Protein AF-A0A7Y0S0T0-F1 (afdb_monomer)

Foldseek 3Di:
DVQPDDDPPDPDGDDDDPPPPVDDPPADDDPDDAPDPQWDWDWDQDPPPRDTDTFTFHADPVRHTPDTDDDAAPDWDADPPPRDIGGDD

Structure (mmCIF, N/CA/C/O backbone):
data_AF-A0A7Y0S0T0-F1
#
_entry.id   AF-A0A7Y0S0T0-F1
#
loop_
_atom_site.group_PDB
_atom_site.id
_atom_site.type_symbol
_atom_site.label_atom_id
_atom_site.label_alt_id
_atom_site.label_comp_id
_atom_site.label_asym_id
_atom_site.label_entity_id
_atom_site.label_seq_id
_atom_site.pdbx_PDB_ins_code
_atom_site.Cartn_x
_atom_site.Cartn_y
_atom_site.Cartn_z
_atom_site.occupancy
_atom_site.B_iso_or_equiv
_atom_site.auth_seq_id
_atom_site.auth_comp_id
_atom_site.auth_asym_id
_atom_site.auth_atom_id
_atom_site.pdbx_PDB_model_num
ATOM 1 N N . GLY A 1 1 ? -8.971 10.087 9.912 1.00 83.44 1 GLY A N 1
ATOM 2 C CA . GLY A 1 1 ? -8.291 11.400 10.027 1.00 83.44 1 GLY A CA 1
ATOM 3 C 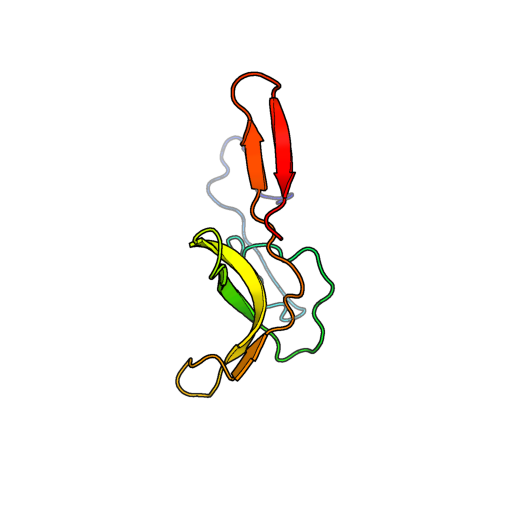C . GLY A 1 1 ? -9.057 12.516 10.746 1.00 83.44 1 GLY A C 1
ATOM 4 O O . GLY A 1 1 ? -8.440 13.232 11.520 1.00 83.44 1 GLY A O 1
ATOM 5 N N . ARG A 1 2 ? -10.370 12.730 10.528 1.00 88.88 2 ARG A N 1
ATOM 6 C CA . ARG A 1 2 ? -11.082 13.938 11.035 1.00 88.88 2 ARG A CA 1
ATOM 7 C C . ARG A 1 2 ? -10.970 14.179 12.552 1.00 88.88 2 ARG A C 1
ATOM 9 O O . ARG A 1 2 ? -10.915 15.334 12.971 1.00 88.88 2 ARG A O 1
ATOM 16 N N . GLY A 1 3 ? -10.909 13.106 13.339 1.00 91.06 3 GLY A N 1
ATOM 17 C CA . GLY A 1 3 ? -10.748 13.140 14.793 1.00 91.06 3 GLY A CA 1
ATOM 18 C C . GLY A 1 3 ? -9.305 13.279 15.289 1.00 91.06 3 GLY A C 1
ATOM 19 O O . GLY A 1 3 ? -9.117 13.347 16.491 1.00 91.06 3 GLY A O 1
ATOM 20 N N . LEU A 1 4 ? -8.290 13.366 14.425 1.00 91.50 4 LEU A N 1
ATOM 21 C CA . LEU A 1 4 ? -6.873 13.412 14.832 1.00 91.50 4 LEU A CA 1
ATOM 22 C C . LEU A 1 4 ? -6.306 14.837 14.962 1.00 91.50 4 LEU A C 1
ATOM 24 O O . LEU A 1 4 ? -5.106 15.020 15.120 1.00 91.50 4 LEU A O 1
ATOM 28 N N . ARG A 1 5 ? -7.158 15.867 14.897 1.00 94.25 5 ARG A N 1
ATOM 29 C CA . ARG A 1 5 ? -6.731 17.254 15.126 1.00 94.25 5 ARG A CA 1
ATOM 30 C C . ARG A 1 5 ? -6.365 17.475 16.595 1.00 94.25 5 ARG A C 1
ATOM 32 O O . ARG A 1 5 ? -7.066 16.967 17.481 1.00 94.25 5 ARG A O 1
ATOM 39 N N . LEU A 1 6 ? -5.311 18.263 16.810 1.00 94.44 6 LEU A N 1
ATOM 40 C CA . LEU A 1 6 ? -4.874 18.729 18.125 1.00 94.44 6 LEU A CA 1
ATOM 41 C C . LEU A 1 6 ? -5.915 19.677 18.732 1.00 94.44 6 LEU A C 1
ATOM 43 O O . LEU A 1 6 ? -6.541 20.463 18.022 1.00 94.44 6 LEU A O 1
ATOM 47 N N . SER A 1 7 ? -6.104 19.567 20.042 1.00 94.62 7 SER A N 1
ATOM 48 C CA . SER A 1 7 ? -6.994 20.403 20.846 1.00 94.62 7 SER A CA 1
ATOM 49 C C . SER A 1 7 ? -6.532 20.334 22.297 1.00 94.62 7 SER A C 1
ATOM 51 O O . SER A 1 7 ? -6.136 19.258 22.751 1.00 94.62 7 SER A O 1
ATOM 53 N N . ASP A 1 8 ? -6.621 21.442 23.031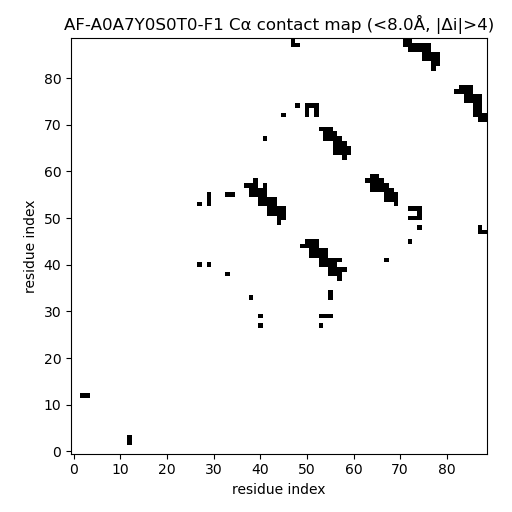 1.00 96.44 8 ASP A N 1
ATOM 54 C CA . ASP A 1 8 ? -6.246 21.469 24.447 1.00 96.44 8 ASP A CA 1
ATOM 55 C C . ASP A 1 8 ? -7.053 20.446 25.258 1.00 96.44 8 ASP A C 1
ATOM 57 O O . ASP A 1 8 ? -8.261 20.288 25.069 1.00 96.44 8 ASP A O 1
ATOM 61 N N . GLY A 1 9 ? -6.359 19.719 26.139 1.00 94.75 9 GLY A N 1
ATOM 62 C CA . GLY A 1 9 ? -6.943 18.691 27.007 1.00 94.75 9 GLY A CA 1
ATOM 63 C C . GLY A 1 9 ? -7.286 17.360 26.325 1.00 94.75 9 GLY A C 1
ATOM 64 O O . GLY A 1 9 ? -7.781 16.454 26.991 1.00 94.75 9 GLY A O 1
ATOM 65 N N . LYS A 1 10 ? -7.024 17.203 25.022 1.00 95.38 10 LYS A N 1
ATOM 66 C CA . LYS A 1 10 ? -7.323 15.968 24.291 1.00 95.38 10 LYS A CA 1
ATOM 67 C C . LYS A 1 10 ? -6.145 14.990 24.322 1.00 95.38 10 LYS A C 1
ATOM 69 O O . LYS A 1 10 ? -5.138 15.216 23.658 1.00 95.38 10 LYS A O 1
ATOM 74 N N . SER A 1 11 ? -6.302 13.886 25.049 1.00 94.94 11 SER A N 1
ATOM 75 C CA . SER A 1 11 ? -5.291 12.824 25.174 1.00 94.94 11 SER A CA 1
ATOM 76 C C . SER A 1 11 ? -5.420 11.712 24.133 1.00 94.94 11 SER A C 1
ATOM 78 O O . SER A 1 11 ? -4.426 11.077 23.798 1.00 94.94 11 SER A O 1
ATOM 80 N N . GLU A 1 12 ? -6.624 11.467 23.614 1.00 93.12 12 GLU A N 1
ATOM 81 C CA . GLU A 1 12 ? -6.886 10.355 22.698 1.00 93.12 12 GLU A CA 1
ATOM 82 C C . GLU A 1 12 ? -8.039 10.638 21.720 1.00 93.12 12 GLU A C 1
ATOM 84 O O . GLU A 1 12 ? -8.776 11.623 21.831 1.00 93.12 12 GLU A O 1
ATOM 89 N N . CYS A 1 13 ? -8.178 9.766 20.721 1.00 92.88 13 CYS A N 1
ATOM 90 C CA . CYS A 1 13 ? -9.285 9.760 19.772 1.00 92.88 13 CYS A CA 1
ATOM 91 C C . CYS A 1 13 ? -9.850 8.340 19.690 1.00 92.88 13 CYS A C 1
ATOM 93 O O . CYS A 1 13 ? -9.279 7.489 19.013 1.00 92.88 13 CYS A O 1
ATOM 95 N N . LEU A 1 14 ? -10.980 8.097 20.354 1.00 92.12 14 LEU A N 1
ATOM 96 C CA . LEU A 1 14 ? -11.665 6.808 20.300 1.00 92.12 14 LEU A CA 1
ATOM 97 C C . LEU A 1 14 ? -12.255 6.566 18.900 1.00 92.12 14 LEU A C 1
ATOM 99 O O . LEU A 1 14 ? -12.962 7.420 18.360 1.00 92.12 14 LEU A O 1
ATOM 103 N N . VAL A 1 15 ? -11.972 5.398 18.324 1.00 89.38 15 VAL A N 1
ATOM 104 C CA . VAL A 1 15 ? -12.502 4.951 17.028 1.00 89.38 15 VAL A CA 1
ATOM 105 C C . VAL A 1 15 ? -13.422 3.759 17.273 1.00 89.38 15 VAL A C 1
ATOM 107 O O . VAL A 1 15 ? -13.009 2.778 17.881 1.00 89.38 15 VAL A O 1
ATOM 110 N N . LEU A 1 16 ? -14.668 3.852 16.806 1.00 89.50 16 LEU A N 1
ATOM 111 C CA . LEU A 1 16 ? -15.655 2.774 16.870 1.00 89.50 16 LEU A CA 1
ATOM 112 C C . LEU A 1 16 ? -16.053 2.401 15.441 1.00 89.50 16 LEU A C 1
ATOM 114 O O . LEU A 1 16 ? -16.572 3.248 14.711 1.00 89.50 16 LEU A O 1
ATOM 118 N N . ASP A 1 17 ? -15.803 1.154 15.049 1.00 88.06 17 ASP A N 1
ATOM 119 C CA . ASP A 1 17 ? -16.198 0.612 13.749 1.00 88.06 17 ASP A CA 1
ATOM 120 C C . ASP A 1 17 ? -17.317 -0.419 13.931 1.00 88.06 17 ASP A C 1
ATOM 122 O O . ASP A 1 17 ? -17.139 -1.438 14.594 1.00 88.06 17 ASP A O 1
ATOM 126 N N . TYR A 1 18 ? -18.474 -0.137 13.334 1.00 89.00 18 TYR A N 1
ATOM 127 C CA . TYR A 1 18 ? -19.651 -1.009 13.358 1.00 89.00 18 TYR A CA 1
ATOM 128 C C . TYR A 1 18 ? -19.876 -1.763 12.042 1.00 89.00 18 TYR A C 1
ATOM 130 O O . TYR A 1 18 ? -20.758 -2.614 11.979 1.00 89.00 18 TYR A O 1
ATOM 138 N N . ALA A 1 19 ? -19.117 -1.444 10.992 1.00 87.19 19 ALA A N 1
ATOM 139 C CA . ALA A 1 19 ? -19.234 -2.078 9.681 1.00 87.19 19 ALA A CA 1
ATOM 140 C C . ALA A 1 19 ? -18.197 -3.194 9.470 1.00 87.19 19 ALA A C 1
ATOM 142 O O . ALA A 1 19 ? -18.301 -3.934 8.497 1.00 87.19 19 ALA A O 1
ATOM 143 N N . GLY A 1 20 ? -17.236 -3.349 10.389 1.00 81.38 20 GLY A N 1
ATOM 144 C CA . GLY A 1 20 ? -16.233 -4.412 10.327 1.00 81.38 20 GLY A CA 1
ATOM 145 C C . GLY A 1 20 ? -15.224 -4.194 9.203 1.00 81.38 20 GLY A C 1
ATOM 146 O O . GLY A 1 20 ? -14.824 -5.150 8.546 1.00 81.38 20 GLY A O 1
ATOM 147 N N . ASN A 1 21 ? -14.821 -2.942 8.962 1.00 76.81 21 ASN A N 1
ATOM 148 C CA . ASN A 1 21 ? -13.931 -2.606 7.851 1.00 76.81 21 ASN A CA 1
ATOM 149 C C . ASN A 1 21 ? -12.485 -3.072 8.079 1.00 76.81 21 ASN A C 1
ATOM 151 O O . ASN A 1 21 ? -11.694 -3.002 7.145 1.00 76.81 21 ASN A O 1
ATOM 155 N N . SER A 1 22 ? -12.126 -3.501 9.299 1.00 71.38 22 SER A N 1
ATOM 156 C CA . SER A 1 22 ? -10.763 -3.916 9.679 1.00 71.38 22 SER A CA 1
ATOM 157 C C . SER A 1 22 ? -9.701 -2.915 9.212 1.00 71.38 22 SER A C 1
ATOM 159 O O . SER A 1 22 ? -8.679 -3.284 8.643 1.00 71.38 22 SER A O 1
ATOM 161 N N . TYR A 1 23 ? -9.988 -1.624 9.406 1.00 73.81 23 TYR A N 1
ATOM 162 C CA . TYR A 1 23 ? -9.183 -0.543 8.852 1.00 73.81 23 TYR 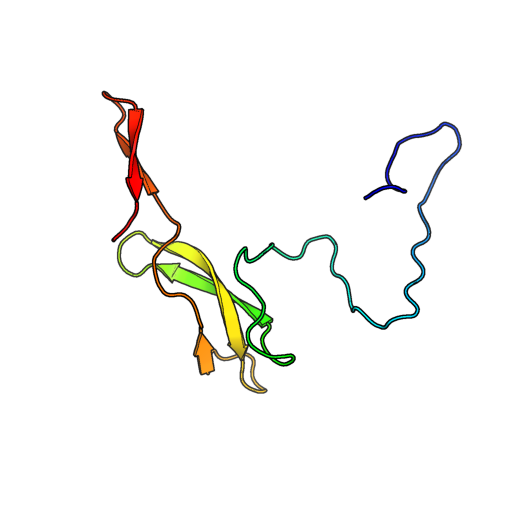A CA 1
ATOM 163 C C . TYR A 1 23 ? -7.839 -0.432 9.575 1.00 73.81 23 TYR A C 1
ATOM 165 O O . TYR A 1 23 ? -7.801 -0.134 10.772 1.00 73.81 23 TYR A O 1
ATOM 173 N N . ASP A 1 24 ? -6.744 -0.591 8.837 1.00 79.88 24 ASP A N 1
ATOM 174 C CA . ASP A 1 24 ? -5.404 -0.265 9.314 1.00 79.88 24 ASP A CA 1
ATOM 175 C C . ASP A 1 24 ? -5.018 1.150 8.848 1.00 79.88 24 ASP A C 1
ATOM 177 O O . ASP A 1 24 ? -4.978 1.468 7.662 1.00 79.88 24 ASP A O 1
ATOM 181 N N . LEU A 1 25 ? -4.751 2.031 9.817 1.00 78.88 25 LEU A N 1
ATOM 182 C CA . LEU A 1 25 ? -4.383 3.432 9.586 1.00 78.88 25 LEU A CA 1
ATOM 183 C C . LEU A 1 25 ? -3.056 3.600 8.840 1.00 78.88 25 LEU A C 1
ATOM 185 O O . LEU A 1 25 ? -2.818 4.673 8.286 1.00 78.88 25 LEU A O 1
ATOM 189 N N . TYR A 1 26 ? -2.202 2.579 8.867 1.00 79.56 26 TYR A N 1
ATOM 190 C CA . TYR A 1 26 ? -0.880 2.582 8.248 1.00 79.56 26 TYR A CA 1
ATOM 191 C C . TYR A 1 26 ? -0.833 1.755 6.966 1.00 79.56 26 TYR A C 1
ATOM 193 O O . TYR A 1 26 ? 0.229 1.644 6.350 1.00 79.56 26 TYR A O 1
ATOM 201 N N . GLN A 1 27 ? -1.971 1.191 6.559 1.00 78.88 27 GLN A N 1
ATOM 202 C CA . GLN A 1 27 ? -2.056 0.400 5.350 1.00 78.88 27 GLN A CA 1
ATOM 203 C C . GLN A 1 27 ? -1.720 1.273 4.130 1.00 78.88 27 GLN A C 1
ATOM 205 O O . GLN A 1 27 ? -2.305 2.350 3.970 1.00 78.88 27 GLN A O 1
ATOM 210 N N . PRO A 1 28 ? -0.784 0.840 3.265 1.00 74.06 28 PRO A N 1
ATOM 211 C CA . PRO A 1 28 ? -0.491 1.561 2.038 1.00 74.06 28 PRO A CA 1
ATOM 212 C C . PRO A 1 28 ? -1.733 1.597 1.150 1.00 74.06 28 PRO A C 1
ATOM 214 O O . PRO A 1 28 ? -2.428 0.597 1.026 1.00 74.06 28 PRO A O 1
ATOM 217 N N . GLU A 1 29 ? -2.013 2.720 0.496 1.00 76.56 29 GLU A N 1
ATOM 218 C CA . GLU A 1 29 ? -3.101 2.780 -0.480 1.00 76.56 29 GLU A CA 1
ATOM 219 C C . GLU A 1 29 ? -2.624 2.231 -1.828 1.00 76.56 29 GLU A C 1
ATOM 221 O O . GLU A 1 29 ? -1.664 2.729 -2.420 1.00 76.56 29 GLU A O 1
ATOM 226 N N . VAL A 1 30 ? -3.315 1.211 -2.337 1.00 81.44 30 VAL A N 1
ATOM 227 C CA . VAL A 1 30 ? -3.199 0.794 -3.737 1.00 81.44 30 VAL A CA 1
ATOM 228 C C . VAL A 1 30 ? -4.251 1.579 -4.516 1.00 81.44 30 VAL A C 1
ATOM 230 O O . VAL A 1 30 ? -5.441 1.448 -4.249 1.00 81.44 30 VAL A O 1
ATOM 233 N N . GLY A 1 31 ? -3.816 2.424 -5.453 1.00 77.50 31 GLY A N 1
ATOM 234 C CA . GLY A 1 31 ? -4.702 3.342 -6.187 1.00 77.50 31 GLY A CA 1
ATOM 235 C C . GLY A 1 31 ? -5.716 2.669 -7.123 1.00 77.50 31 GLY A C 1
ATOM 236 O O . GLY A 1 31 ? -6.655 3.323 -7.574 1.00 77.50 31 GLY A O 1
ATOM 237 N N . ASP A 1 32 ? -5.546 1.377 -7.408 1.00 82.44 32 ASP A N 1
ATOM 238 C CA . ASP A 1 32 ? -6.478 0.577 -8.202 1.00 82.44 32 ASP A CA 1
ATOM 239 C C . ASP A 1 32 ? -7.608 -0.008 -7.337 1.00 82.44 32 ASP A C 1
ATOM 241 O O . ASP A 1 32 ? -7.392 -0.316 -6.161 1.00 82.44 32 ASP A O 1
ATOM 245 N N . PRO A 1 33 ? -8.817 -0.221 -7.890 1.00 84.88 33 PRO A N 1
ATOM 246 C CA . PRO A 1 33 ? -9.901 -0.854 -7.151 1.00 84.88 33 PRO A CA 1
ATOM 247 C C . PRO A 1 33 ? -9.520 -2.276 -6.732 1.00 84.88 33 PRO A C 1
ATOM 249 O O . PRO A 1 33 ? -8.967 -3.046 -7.522 1.00 84.88 33 PRO A O 1
ATOM 252 N N . LYS A 1 34 ? -9.859 -2.629 -5.488 1.00 85.25 34 LYS A N 1
ATOM 253 C CA . LYS A 1 34 ? -9.665 -3.979 -4.956 1.00 85.25 34 LYS A CA 1
ATOM 254 C C . LYS A 1 34 ? -10.449 -4.989 -5.820 1.00 85.25 34 LYS A C 1
ATOM 256 O O . LYS A 1 34 ? -11.664 -4.824 -5.953 1.00 85.25 34 LYS A O 1
ATOM 261 N N . PRO A 1 35 ? -9.789 -5.996 -6.424 1.00 85.38 35 PRO A N 1
ATOM 262 C CA . PRO A 1 35 ? -10.427 -6.868 -7.410 1.00 85.38 35 PRO A CA 1
ATOM 263 C C . PRO A 1 35 ? -11.435 -7.853 -6.799 1.00 85.38 35 PRO A C 1
ATOM 265 O O . PRO A 1 35 ? -12.485 -8.085 -7.393 1.00 85.38 35 PRO A O 1
ATOM 268 N N . ASP A 1 36 ? -11.158 -8.395 -5.610 1.00 86.00 36 ASP A N 1
ATOM 269 C CA . ASP A 1 36 ? -12.079 -9.239 -4.837 1.00 86.00 36 ASP A CA 1
ATOM 270 C C . ASP A 1 36 ? -11.871 -9.057 -3.324 1.00 86.00 36 ASP A C 1
ATOM 272 O O . ASP A 1 36 ? -10.886 -8.455 -2.904 1.00 86.00 36 ASP A O 1
ATOM 276 N N . SER A 1 37 ? -12.803 -9.540 -2.490 1.00 83.44 37 SER A N 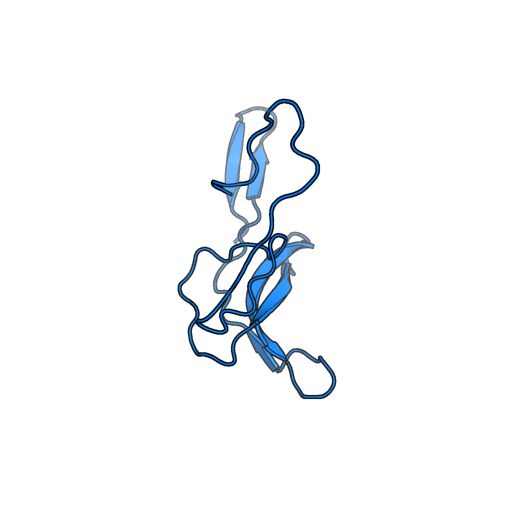1
ATOM 277 C CA . SER A 1 37 ? -12.756 -9.386 -1.022 1.00 83.44 37 SER A CA 1
ATOM 278 C C . SER A 1 37 ? -11.513 -9.994 -0.378 1.00 83.44 37 SER A C 1
ATOM 280 O O . SER A 1 37 ? -11.053 -9.483 0.645 1.00 83.44 37 SER A O 1
ATOM 282 N N . ASP A 1 38 ? -10.966 -11.032 -1.000 1.00 84.12 38 ASP A N 1
ATOM 283 C CA . ASP A 1 38 ? -9.891 -11.861 -0.457 1.00 84.12 38 ASP A CA 1
ATOM 284 C C . ASP A 1 38 ? -8.510 -11.334 -0.873 1.00 84.12 38 ASP A C 1
ATOM 286 O O . ASP A 1 38 ? -7.484 -11.833 -0.425 1.00 84.12 38 ASP A O 1
ATOM 290 N N . SER A 1 39 ? -8.478 -10.305 -1.722 1.00 87.56 39 SER A N 1
ATOM 291 C CA . SER A 1 39 ? -7.251 -9.637 -2.132 1.00 87.56 39 SER A CA 1
ATOM 292 C C . SER A 1 39 ? -6.699 -8.759 -1.016 1.00 87.56 39 SER A C 1
ATOM 294 O O . SER A 1 39 ? -7.391 -7.911 -0.445 1.00 87.56 39 SER A O 1
ATOM 296 N N . GLU A 1 40 ? -5.412 -8.900 -0.762 1.00 88.25 40 GLU A N 1
ATOM 297 C CA . GLU A 1 40 ? -4.663 -8.111 0.204 1.00 88.25 40 GLU A CA 1
ATOM 298 C C . GLU A 1 40 ? -3.597 -7.279 -0.509 1.00 88.25 40 GLU A C 1
ATOM 300 O O . GLU A 1 40 ? -3.328 -7.452 -1.701 1.00 88.25 40 GLU A O 1
ATOM 305 N N . ILE A 1 41 ? -3.023 -6.320 0.212 1.00 89.00 41 ILE A N 1
ATOM 306 C CA . ILE A 1 41 ? -1.958 -5.476 -0.322 1.00 89.00 41 ILE A CA 1
ATOM 307 C C . ILE A 1 41 ? -0.641 -6.197 -0.105 1.00 89.00 41 ILE A C 1
ATOM 309 O O . ILE A 1 41 ? -0.298 -6.557 1.018 1.00 89.00 41 ILE A O 1
ATOM 313 N N . ILE A 1 42 ? 0.096 -6.381 -1.189 1.00 90.62 42 ILE A N 1
ATOM 314 C CA . ILE A 1 42 ? 1.380 -7.067 -1.196 1.00 90.62 42 ILE A CA 1
ATOM 315 C C . ILE A 1 42 ? 2.454 -6.161 -1.784 1.00 90.62 42 ILE A C 1
ATOM 317 O O . ILE A 1 42 ? 2.186 -5.331 -2.658 1.00 90.62 42 ILE A O 1
ATOM 321 N N . THR A 1 43 ? 3.689 -6.361 -1.338 1.00 92.06 43 THR A N 1
ATOM 322 C CA . THR A 1 43 ? 4.851 -5.649 -1.863 1.00 92.06 43 THR A CA 1
ATOM 323 C C . THR A 1 43 ? 5.654 -6.564 -2.781 1.00 92.06 43 THR A C 1
ATOM 325 O O . THR A 1 43 ? 6.099 -7.632 -2.364 1.00 92.06 43 THR A O 1
ATOM 328 N N . ILE A 1 44 ? 5.856 -6.140 -4.030 1.00 90.88 44 ILE A N 1
ATOM 329 C CA . ILE A 1 44 ? 6.613 -6.881 -5.045 1.00 90.88 44 ILE A CA 1
ATOM 330 C C . ILE A 1 44 ? 7.758 -6.009 -5.575 1.00 90.88 44 ILE A C 1
ATOM 332 O O . ILE A 1 44 ? 7.500 -4.942 -6.148 1.00 90.88 44 ILE A O 1
ATOM 336 N N 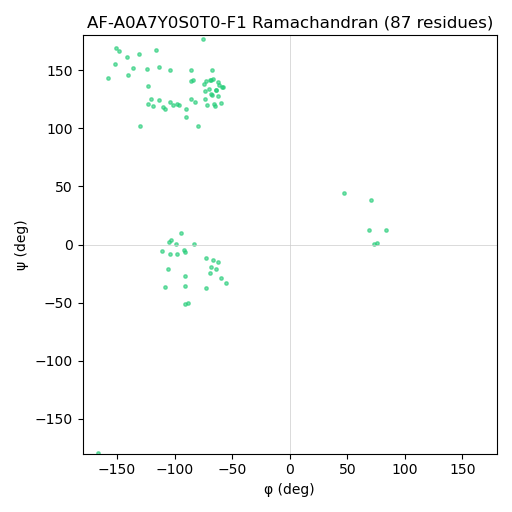. PRO A 1 45 ? 9.021 -6.455 -5.454 1.00 93.31 45 PRO A N 1
ATOM 337 C CA . PRO A 1 45 ? 10.144 -5.752 -6.053 1.00 93.31 45 PRO A CA 1
ATOM 338 C C . PRO A 1 45 ? 10.100 -5.875 -7.580 1.00 93.31 45 PRO A C 1
ATOM 340 O O . PRO A 1 45 ? 9.914 -6.958 -8.137 1.00 93.31 45 PRO A O 1
ATOM 343 N N . CYS A 1 46 ? 10.296 -4.760 -8.279 1.00 93.38 46 CYS A N 1
ATOM 344 C CA . CYS A 1 46 ? 10.433 -4.763 -9.726 1.00 93.38 46 CYS A CA 1
ATOM 345 C C . CYS A 1 46 ? 11.736 -5.474 -10.126 1.00 93.38 46 CYS A C 1
ATOM 347 O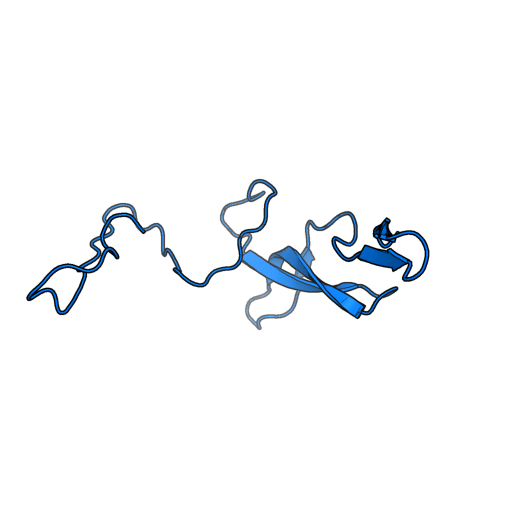 O . CYS A 1 46 ? 12.801 -5.075 -9.655 1.00 93.38 46 CYS A O 1
ATOM 349 N N . PRO A 1 47 ? 11.705 -6.454 -11.045 1.00 92.56 47 PRO A N 1
ATOM 350 C CA . PRO A 1 47 ? 12.916 -7.149 -11.479 1.00 92.56 47 PRO A CA 1
ATOM 351 C C . PRO A 1 47 ? 13.874 -6.261 -12.291 1.00 92.56 47 PRO A C 1
ATOM 353 O O . PRO A 1 47 ? 15.047 -6.598 -12.407 1.00 92.56 47 PRO A O 1
ATOM 356 N N . ALA A 1 48 ? 13.394 -5.146 -12.854 1.00 91.50 48 ALA A N 1
ATOM 357 C CA . ALA A 1 48 ? 14.212 -4.233 -13.651 1.00 91.50 48 ALA A CA 1
ATOM 358 C C . ALA A 1 48 ? 14.904 -3.161 -12.796 1.00 91.50 48 ALA A C 1
ATOM 360 O O . ALA A 1 48 ? 16.109 -2.968 -12.917 1.00 91.50 48 ALA A O 1
ATOM 361 N N . CYS A 1 49 ? 14.157 -2.467 -11.929 1.00 92.75 49 CYS A N 1
ATOM 362 C CA . CYS A 1 49 ? 14.681 -1.337 -11.150 1.00 92.75 49 CYS A CA 1
ATOM 363 C C . CYS A 1 49 ? 14.807 -1.592 -9.641 1.00 92.75 49 CYS A C 1
ATOM 365 O O . CYS A 1 49 ? 15.282 -0.722 -8.918 1.00 92.75 49 CYS A O 1
ATOM 367 N N . GLY A 1 50 ? 14.345 -2.739 -9.136 1.00 92.31 50 GLY A N 1
ATOM 368 C CA . GLY A 1 50 ? 14.349 -3.059 -7.703 1.00 92.31 50 GLY A CA 1
ATOM 369 C C . GLY A 1 50 ? 13.315 -2.298 -6.864 1.00 92.31 50 GLY A C 1
ATOM 370 O O . GLY A 1 50 ? 13.240 -2.513 -5.658 1.00 92.31 50 GLY A O 1
ATOM 371 N N . PHE A 1 51 ? 12.501 -1.427 -7.469 1.00 93.06 51 PHE A N 1
ATOM 372 C CA . PHE A 1 51 ? 11.484 -0.656 -6.753 1.00 93.06 51 PHE A CA 1
ATOM 373 C C . PHE A 1 51 ? 10.404 -1.562 -6.150 1.00 93.06 51 PHE A C 1
ATOM 375 O O . PHE A 1 51 ? 9.848 -2.419 -6.838 1.00 93.06 51 PHE A O 1
ATOM 382 N N . ASN A 1 52 ? 10.072 -1.336 -4.881 1.00 93.00 52 ASN A N 1
ATOM 383 C CA . ASN A 1 52 ? 9.029 -2.066 -4.168 1.00 93.00 52 ASN A CA 1
ATOM 384 C C . ASN A 1 52 ? 7.647 -1.523 -4.538 1.00 93.00 52 ASN A C 1
ATOM 386 O O . ASN A 1 52 ? 7.227 -0.476 -4.049 1.00 93.00 52 ASN A O 1
ATOM 390 N N . ASN A 1 53 ? 6.938 -2.244 -5.401 1.00 91.38 53 ASN A N 1
ATOM 391 C CA . ASN A 1 53 ? 5.583 -1.895 -5.808 1.00 91.38 53 ASN A CA 1
ATOM 392 C C . ASN A 1 53 ? 4.565 -2.454 -4.823 1.00 91.38 53 ASN A C 1
ATOM 394 O O . ASN A 1 53 ? 4.693 -3.605 -4.416 1.00 91.38 53 ASN A O 1
ATOM 398 N N . ASN A 1 54 ? 3.522 -1.682 -4.523 1.00 92.69 54 ASN A N 1
ATOM 399 C CA . ASN A 1 54 ? 2.374 -2.177 -3.774 1.00 92.69 54 ASN A CA 1
ATOM 400 C C . ASN A 1 54 ? 1.229 -2.468 -4.739 1.00 92.69 54 ASN A C 1
ATOM 402 O O . ASN A 1 54 ? 0.752 -1.574 -5.440 1.00 92.69 54 ASN A O 1
ATOM 406 N N . PHE A 1 55 ? 0.786 -3.719 -4.765 1.00 92.88 55 PHE A N 1
ATOM 407 C CA . PHE A 1 55 ? -0.316 -4.167 -5.607 1.00 92.88 55 PHE A CA 1
ATOM 408 C C . PHE A 1 55 ? -1.323 -4.964 -4.792 1.00 92.88 55 PHE A C 1
ATOM 410 O O . PHE A 1 55 ? -1.017 -5.455 -3.708 1.00 92.88 55 PHE A O 1
ATOM 417 N N . TRP A 1 56 ? -2.518 -5.137 -5.350 1.00 93.62 56 TRP A N 1
ATOM 418 C CA . TRP A 1 56 ? -3.425 -6.177 -4.886 1.00 93.62 56 TRP A CA 1
ATOM 419 C C . TRP A 1 56 ? -2.858 -7.551 -5.241 1.00 93.62 56 TRP A C 1
ATOM 421 O O . TRP A 1 56 ? -2.329 -7.740 -6.341 1.00 93.62 56 TRP A O 1
ATOM 431 N N . GLY A 1 57 ? -3.012 -8.519 -4.349 1.00 92.94 57 GLY A N 1
ATOM 432 C CA . GLY A 1 57 ? -2.673 -9.911 -4.605 1.00 92.94 57 GLY A CA 1
ATOM 433 C C . GLY A 1 57 ? -3.242 -10.849 -3.552 1.00 92.94 57 GLY A C 1
ATOM 434 O O . GLY A 1 57 ? -3.930 -10.417 -2.630 1.00 92.94 57 GLY A O 1
ATOM 435 N N . LYS A 1 58 ? -2.969 -12.141 -3.713 1.00 93.06 58 LYS A N 1
ATOM 436 C CA . LYS A 1 58 ? -3.424 -13.192 -2.799 1.00 93.06 58 LYS A CA 1
ATOM 437 C C . LYS A 1 58 ? -2.249 -13.983 -2.270 1.00 93.06 58 LYS A C 1
ATOM 439 O O . LYS A 1 58 ? -1.354 -14.367 -3.030 1.00 93.06 58 LYS A O 1
ATOM 444 N N . LEU A 1 59 ? -2.294 -14.252 -0.975 1.00 91.50 59 LEU A N 1
ATOM 445 C CA . LEU A 1 59 ? -1.351 -15.118 -0.289 1.00 91.50 59 LEU A CA 1
ATOM 446 C C . LEU A 1 59 ? -2.010 -16.471 0.002 1.00 91.50 59 LEU A C 1
ATOM 448 O O . LEU A 1 59 ? -3.227 -16.560 0.169 1.00 91.50 59 LEU A O 1
ATOM 452 N N . ASP A 1 60 ? -1.212 -17.534 0.043 1.00 91.12 60 ASP A N 1
ATOM 453 C CA . ASP A 1 60 ? -1.664 -18.830 0.540 1.00 91.12 60 ASP A CA 1
ATOM 454 C C . ASP A 1 60 ? -1.750 -18.827 2.078 1.00 91.12 60 ASP A C 1
ATOM 456 O O . ASP A 1 60 ? -1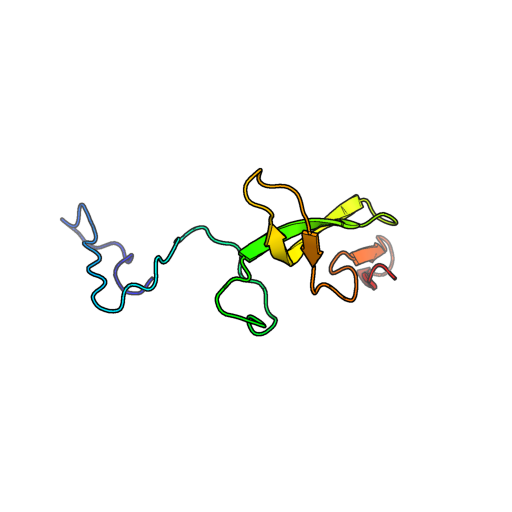.373 -17.869 2.756 1.00 91.12 60 ASP A O 1
ATOM 460 N N . SER A 1 61 ? -2.208 -19.937 2.660 1.00 91.31 61 SER A N 1
ATOM 461 C CA . SER A 1 61 ? -2.302 -20.090 4.119 1.00 91.31 61 SER A CA 1
ATOM 462 C C . SER A 1 61 ? -0.956 -20.017 4.853 1.00 91.31 61 SER A C 1
ATOM 464 O O . SER A 1 61 ? -0.941 -19.899 6.075 1.00 91.31 61 SER A O 1
ATOM 466 N N . ASN A 1 62 ? 0.163 -20.131 4.136 1.00 91.88 62 ASN A N 1
ATOM 467 C CA . ASN A 1 62 ? 1.516 -20.032 4.677 1.00 91.88 62 ASN A CA 1
ATOM 468 C C . ASN A 1 62 ? 2.130 -18.635 4.453 1.00 91.88 62 ASN A C 1
ATOM 470 O O . ASN A 1 62 ? 3.272 -18.411 4.852 1.00 91.88 62 ASN A O 1
ATOM 474 N N . GLY A 1 63 ? 1.398 -17.706 3.826 1.00 86.31 63 GLY A N 1
ATOM 475 C CA . GLY A 1 63 ? 1.862 -16.356 3.510 1.00 86.31 63 GLY A CA 1
ATOM 476 C C . GLY A 1 63 ? 2.683 -16.243 2.220 1.00 86.31 63 GLY A C 1
ATOM 477 O O . GLY A 1 63 ? 3.311 -15.208 1.996 1.00 86.31 63 GLY A O 1
ATOM 478 N N . PHE A 1 64 ? 2.709 -17.271 1.366 1.00 91.31 64 PHE A N 1
ATOM 479 C CA . PHE A 1 64 ? 3.378 -17.207 0.065 1.00 91.31 64 PHE A CA 1
ATOM 480 C C . PHE A 1 64 ? 2.484 -16.583 -0.996 1.00 91.31 64 PHE A C 1
ATOM 482 O O . PHE A 1 64 ? 1.287 -16.847 -1.064 1.00 91.31 64 PHE A O 1
ATOM 489 N N . LEU A 1 65 ? 3.094 -15.787 -1.871 1.00 90.94 65 LEU A N 1
ATOM 490 C CA . LEU A 1 65 ? 2.403 -15.151 -2.982 1.00 90.94 65 LEU A CA 1
ATOM 491 C C . LEU A 1 65 ? 1.885 -16.188 -3.984 1.00 90.94 65 LEU A C 1
ATOM 493 O O . LEU A 1 65 ? 2.674 -16.899 -4.605 1.00 90.94 65 LEU A O 1
ATOM 497 N N . VAL A 1 66 ? 0.566 -16.223 -4.169 1.00 92.94 66 VAL A N 1
ATOM 498 C CA . VAL A 1 66 ? -0.101 -17.057 -5.179 1.00 92.94 66 VAL A CA 1
ATOM 499 C C . VAL A 1 66 ? -0.265 -16.276 -6.477 1.00 92.94 66 VAL A C 1
ATOM 501 O O . VAL A 1 66 ? 0.123 -16.749 -7.542 1.00 92.94 66 VAL A O 1
ATOM 504 N N . GLU A 1 67 ? -0.816 -15.064 -6.389 1.00 93.06 67 GLU A N 1
ATOM 505 C CA . GLU A 1 67 ? -1.043 -14.192 -7.542 1.00 93.06 67 GLU A CA 1
ATOM 506 C C . GLU A 1 67 ? -1.008 -12.712 -7.156 1.00 93.06 67 GLU A C 1
ATOM 508 O O . GLU A 1 67 ? -1.275 -12.342 -6.012 1.00 93.06 67 GLU A O 1
ATOM 513 N N . HIS A 1 68 ? -0.703 -11.857 -8.133 1.00 92.88 68 HIS A N 1
ATOM 514 C CA . HIS A 1 68 ? -0.768 -10.407 -7.995 1.00 92.88 68 HIS A CA 1
ATOM 515 C C . HIS A 1 68 ? -1.412 -9.754 -9.212 1.00 92.88 68 HIS A C 1
ATOM 517 O O . HIS A 1 68 ? -1.288 -10.233 -10.337 1.00 92.88 68 HIS A O 1
ATOM 523 N N . PHE A 1 69 ? -2.039 -8.603 -8.994 1.00 91.81 69 PHE A N 1
ATOM 524 C CA . PHE A 1 69 ? -2.786 -7.870 -10.017 1.00 91.81 69 PHE A CA 1
ATOM 525 C C . PHE A 1 69 ? -2.034 -6.649 -10.572 1.00 91.81 69 PHE A C 1
ATOM 527 O O . PHE A 1 69 ? -2.567 -5.916 -11.405 1.00 91.81 69 PHE A O 1
ATOM 534 N N . GLY A 1 70 ? -0.784 -6.432 -10.149 1.00 89.94 70 GLY A N 1
ATOM 535 C CA . GLY A 1 70 ? 0.086 -5.382 -10.687 1.00 89.94 70 GLY A CA 1
ATOM 536 C C . GLY A 1 70 ? 0.442 -5.577 -12.161 1.00 89.94 70 GLY A C 1
ATOM 537 O O . GLY A 1 70 ? 0.843 -6.669 -12.557 1.00 89.94 70 GLY A O 1
ATOM 538 N N . ARG A 1 71 ? 0.317 -4.511 -12.967 1.00 90.25 71 ARG A N 1
ATOM 539 C CA . ARG A 1 71 ? 0.536 -4.551 -14.431 1.00 90.25 71 ARG A CA 1
ATOM 540 C C . ARG A 1 71 ? 1.810 -3.859 -14.912 1.00 90.25 71 ARG A C 1
ATOM 542 O O . ARG A 1 71 ? 2.415 -4.315 -15.875 1.00 90.25 71 ARG A O 1
ATOM 549 N N . ARG A 1 72 ? 2.198 -2.747 -14.286 1.00 90.69 72 ARG A N 1
ATOM 550 C CA . ARG A 1 72 ? 3.387 -1.955 -14.642 1.00 90.69 72 ARG A CA 1
ATOM 551 C C . ARG A 1 72 ? 4.073 -1.482 -13.369 1.00 90.69 72 ARG A C 1
ATOM 553 O O . ARG A 1 72 ? 3.391 -1.191 -12.390 1.00 90.69 72 ARG A O 1
ATOM 560 N N . CYS A 1 73 ? 5.400 -1.403 -13.396 1.00 92.81 73 CYS A N 1
ATOM 561 C CA . CYS A 1 73 ? 6.165 -0.810 -12.307 1.00 92.81 73 CYS A CA 1
ATOM 562 C C . CYS A 1 73 ? 5.741 0.653 -12.093 1.00 92.81 73 CYS A C 1
ATOM 564 O O . CYS A 1 73 ? 5.585 1.412 -13.046 1.00 92.81 73 CYS A O 1
ATOM 566 N N . GLN A 1 74 ? 5.553 1.035 -10.834 1.00 90.62 74 GLN A N 1
ATOM 567 C CA . GLN A 1 74 ? 5.242 2.395 -10.395 1.00 90.62 74 GLN A CA 1
ATOM 568 C C . GLN A 1 74 ? 6.512 3.203 -10.080 1.00 90.62 74 GLN A C 1
ATOM 570 O O . GLN A 1 74 ? 6.430 4.404 -9.834 1.00 90.62 74 GLN A O 1
ATOM 575 N N . GLY A 1 75 ? 7.684 2.560 -10.103 1.00 90.75 75 GLY A N 1
ATOM 576 C CA . GLY A 1 75 ? 8.973 3.230 -9.969 1.00 90.75 75 GLY A CA 1
ATOM 577 C C . GLY A 1 75 ? 9.280 4.122 -11.172 1.00 90.75 75 GLY A C 1
ATOM 578 O O . GLY A 1 75 ? 8.869 3.837 -12.300 1.00 90.75 75 GLY A O 1
ATOM 579 N N . TYR A 1 76 ? 10.026 5.192 -10.930 1.00 92.38 76 TYR A N 1
ATOM 580 C CA . TYR A 1 76 ? 10.527 6.100 -11.956 1.00 92.38 76 TYR A CA 1
ATOM 581 C C . TYR A 1 76 ? 11.949 6.545 -11.611 1.00 92.38 76 TYR A C 1
ATOM 583 O O . TYR A 1 76 ? 12.379 6.440 -10.460 1.00 92.38 76 TYR A O 1
ATOM 591 N N . PHE A 1 77 ? 12.655 7.037 -12.618 1.00 91.06 77 PHE A N 1
ATOM 592 C CA . PHE A 1 77 ? 13.959 7.674 -12.513 1.00 91.06 77 PHE A CA 1
ATOM 593 C C . PHE A 1 77 ? 13.808 9.147 -12.881 1.00 91.06 77 PHE A C 1
ATOM 595 O O . PHE A 1 77 ? 12.888 9.510 -13.614 1.00 91.06 77 PHE A O 1
ATOM 602 N N . GLU A 1 78 ? 14.674 9.993 -12.342 1.00 92.44 78 GLU A N 1
ATOM 603 C CA . GLU A 1 78 ? 14.708 11.419 -12.655 1.00 92.44 78 GLU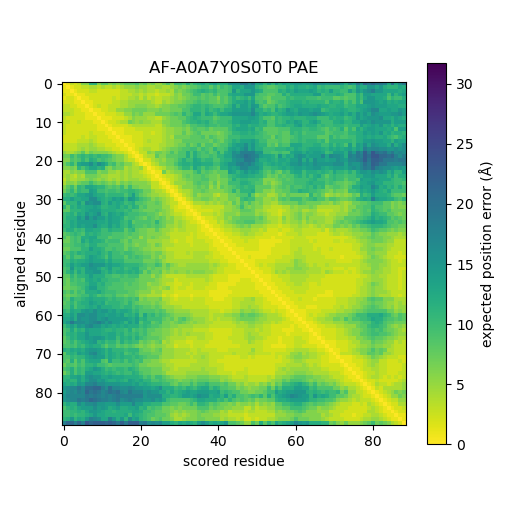 A CA 1
ATOM 604 C C . GLU A 1 78 ? 16.090 11.731 -13.223 1.00 92.44 78 GLU A C 1
ATOM 606 O O . GLU A 1 78 ? 17.099 11.375 -12.612 1.00 92.44 78 GLU A O 1
ATOM 611 N N . ASP A 1 79 ? 16.125 12.314 -14.418 1.00 89.19 79 ASP A N 1
ATOM 612 C CA . ASP A 1 79 ? 17.362 12.754 -15.054 1.00 89.19 79 ASP A CA 1
ATOM 613 C C . ASP A 1 79 ? 17.875 14.019 -14.344 1.00 89.19 79 ASP A C 1
ATOM 615 O O . ASP A 1 79 ? 17.139 14.992 -14.176 1.00 89.19 79 ASP A O 1
ATOM 619 N N . GLU A 1 80 ? 19.129 13.996 -13.882 1.00 87.56 80 GLU A N 1
ATOM 620 C CA . GLU A 1 80 ? 19.688 15.060 -13.034 1.00 87.56 80 GLU A CA 1
ATOM 621 C C . GLU A 1 80 ? 19.898 16.390 -13.778 1.00 87.56 80 GLU A C 1
ATOM 623 O O . GLU A 1 80 ? 19.891 17.449 -13.146 1.00 87.56 80 GLU A O 1
ATOM 628 N N . ASP A 1 81 ? 20.055 16.356 -15.104 1.00 88.00 81 ASP A N 1
ATOM 629 C CA . ASP A 1 81 ? 20.344 17.537 -15.922 1.00 88.00 81 ASP A CA 1
ATOM 630 C C . ASP A 1 81 ? 19.061 18.208 -16.440 1.00 88.00 81 ASP A C 1
ATOM 632 O O . ASP A 1 81 ? 18.987 19.435 -16.559 1.00 88.00 81 ASP A O 1
ATOM 636 N N . THR A 1 82 ? 18.041 17.410 -16.755 1.00 88.81 82 THR A N 1
ATOM 637 C CA . THR A 1 82 ? 16.786 17.870 -17.374 1.00 88.81 82 THR A CA 1
ATOM 638 C C . THR A 1 82 ? 15.604 17.905 -16.403 1.00 88.81 82 THR A C 1
ATOM 640 O O . THR A 1 82 ? 14.637 18.631 -16.646 1.00 88.81 82 THR A O 1
ATOM 643 N N . GLY A 1 83 ? 15.669 17.156 -15.295 1.00 87.44 83 GLY A N 1
ATOM 644 C CA . GLY A 1 83 ? 14.555 16.961 -14.362 1.00 87.44 83 GLY A CA 1
ATOM 645 C C . GLY A 1 83 ? 13.403 16.138 -14.949 1.00 87.44 83 GLY A C 1
ATOM 646 O O . GLY A 1 83 ? 12.298 16.128 -14.397 1.00 87.44 83 GLY A O 1
ATOM 647 N N . GLU A 1 84 ? 13.613 15.484 -16.094 1.00 91.06 84 GLU A N 1
ATOM 648 C CA . GLU A 1 84 ? 12.594 14.654 -16.725 1.00 91.06 84 GLU A CA 1
ATOM 649 C C . GLU A 1 84 ? 12.418 13.338 -15.962 1.00 91.06 84 GLU A C 1
ATOM 651 O O . GLU A 1 84 ? 13.379 12.711 -15.513 1.00 91.06 84 GLU A O 1
ATOM 656 N N . ARG A 1 85 ? 11.156 12.920 -15.794 1.00 91.06 85 ARG A N 1
ATOM 657 C CA . ARG A 1 85 ? 10.803 11.672 -15.111 1.00 91.06 85 ARG A CA 1
ATOM 658 C C . ARG A 1 85 ? 10.542 10.563 -16.111 1.00 91.06 85 ARG A C 1
ATOM 660 O O . ARG A 1 85 ? 9.585 10.631 -16.883 1.00 91.06 85 ARG A O 1
ATOM 667 N N . GLU A 1 86 ? 11.315 9.496 -16.001 1.00 90.69 86 GLU A N 1
ATOM 668 C CA . GLU A 1 86 ? 11.162 8.292 -16.807 1.00 90.69 86 GLU A CA 1
ATOM 669 C C . GLU A 1 86 ? 10.603 7.152 -15.958 1.00 90.69 86 GLU A C 1
ATOM 671 O O . GLU A 1 86 ? 11.220 6.692 -14.997 1.00 90.69 86 GLU A O 1
ATOM 676 N N . HIS A 1 87 ? 9.409 6.672 -16.299 1.00 91.00 87 HIS A N 1
ATOM 677 C CA . HIS A 1 87 ? 8.815 5.526 -15.615 1.00 91.00 87 HIS A CA 1
ATOM 678 C C . HIS A 1 87 ? 9.523 4.225 -15.995 1.00 91.00 87 HIS A C 1
ATOM 680 O O . HIS A 1 87 ? 9.844 3.994 -17.157 1.00 91.00 87 HIS A O 1
ATOM 686 N N . CYS A 1 88 ? 9.7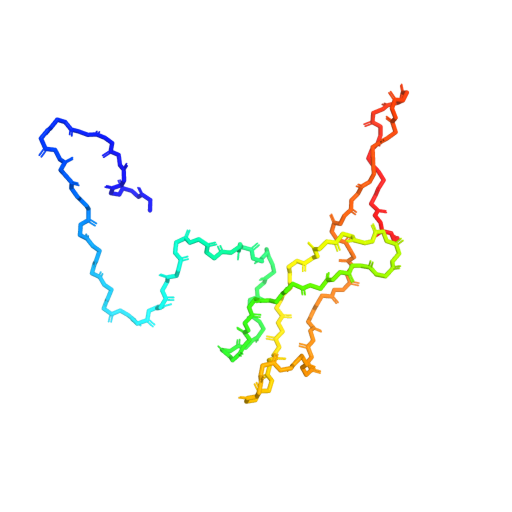06 3.340 -15.016 1.00 88.94 88 CYS A N 1
ATOM 687 C CA . CYS A 1 88 ? 10.266 2.021 -15.256 1.00 88.94 88 CYS A CA 1
ATOM 688 C C . CYS A 1 88 ? 9.312 1.173 -16.119 1.00 88.94 88 CYS A C 1
ATOM 690 O O . CYS A 1 88 ? 8.178 0.890 -15.717 1.00 88.94 88 CYS A O 1
ATOM 692 N N . GLY A 1 89 ? 9.812 0.726 -17.275 1.00 78.81 89 GLY A N 1
ATOM 693 C CA . GLY A 1 89 ? 9.106 -0.152 -18.214 1.00 78.81 89 GLY A CA 1
ATOM 694 C C . GLY A 1 89 ? 8.586 0.576 -19.436 1.00 78.81 89 GLY A C 1
ATOM 695 O O . GLY A 1 89 ? 7.731 1.473 -19.252 1.00 78.81 89 GLY A O 1
#

Mean predicted aligned error: 7.32 Å

Nearest PDB structures (foldseek):
  6jde-assembly2_A  TM=9.521E-01  e=1.675E-07  Escherichia coli K-12
  8h5y-assembly1_B  TM=9.364E-01  e=1.393E-07  Escherichia coli K-12
  8h5y-assembly2_A  TM=9.493E-01  e=2.280E-07  Escherichia coli K-12
  7r7j-assembly1_A  TM=8.900E-01  e=3.102E-07  Escherichia coli K-12
  8h5z-assembly2_A  TM=9.427E-01  e=6.911E-07  Escherichia coli K-12

Organism: Vibrio parahaemolyticus (NCBI:txid670)

Secondary structure (DSSP, 8-state):
-GGG---TT--------SS-----TTPPPPSSPPSSTT-EEEEEE-TTT--EEEEEEEE-TTS-EEEE---S---EEE-TTT--EEE--

Sequence (89 aa):
GRGLRLSDGKSECLVLDYAGNSYDLYQPEVGDPKPDSDSEIITIPCPACGFNNNFWGKLDSNGFLVEHFGRRCQGYFEDEDTGEREHCG

Radius of gyration: 18.47 Å; Cα contacts (8 Å, |Δi|>4): 102; chains: 1; bounding box: 40×42×45 Å

Solvent-accessible surface area (backbone atoms only — not comparable to full-atom values): 6237 Å² total; per-residue (Å²): 115,91,73,72,66,88,54,93,93,65,88,78,68,92,83,86,80,90,82,73,76,82,80,60,95,81,60,80,85,54,92,64,82,80,89,50,93,78,49,41,85,40,78,45,65,34,93,86,79,62,41,74,35,69,24,49,23,35,60,46,100,86,68,46,81,74,49,68,71,67,87,70,62,81,44,66,49,68,42,92,90,77,67,48,76,48,62,48,126

pLDDT: mean 88.74, std 5.48, range [71.38, 96.44]